Protein AF-A0A5C7LE32-F1 (afdb_monomer)

Nearest PDB structures (foldseek):
  3vk0-assembly1_A  TM=8.138E-01  e=4.348E-02  Neisseria meningitidis MC58
  3zhi-assembly1_A  TM=7.495E-01  e=3.581E-02  Lactococcus phage TP901-1
  3zhm-assembly1_A  TM=7.480E-01  e=1.392E-01  Lactococcus phage TP901-1
  1lmb-assembly1_4  TM=6.952E-01  e=7.293E-02  Lambdavirus lambda
  6tri-assembly1_A  TM=7.414E-01  e=1.584E-01  Lactococcus phage TP901-1

Radius of gyration: 13.23 Å; Cα contacts (8 Å, |Δi|>4): 91; chains: 1; bounding box: 47×24×30 Å

Mean predicted aligned error: 4.48 Å

Sequence (80 aa):
MSLPKKMSKLYAKPILKEWRENKGYTQQEMVGLFSIETDKDVAMSTYQKWEQGTLNLTPDNALELSRFTRIAIQDLVERK

pLDDT: mean 92.43, std 11.21, range [50.28, 97.88]

Solvent-accessible surface area (backbone atoms only — not comparable to full-atom values): 4659 Å² total; per-residue (Å²): 136,83,77,81,78,83,75,73,40,31,23,38,30,61,57,57,43,52,55,39,53,77,70,69,47,53,71,66,58,46,37,53,54,48,24,67,77,67,77,40,94,63,56,59,73,56,54,54,29,29,43,68,38,76,37,74,47,52,74,66,58,46,52,49,50,21,64,74,71,68,41,57,56,80,71,38,38,46,80,93

Structure (mmCIF, N/CA/C/O backbone):
data_AF-A0A5C7LE32-F1
#
_entry.id   AF-A0A5C7LE32-F1
#
loop_
_atom_site.group_PDB
_atom_site.id
_atom_site.type_symbol
_atom_site.label_atom_id
_atom_site.label_alt_id
_atom_site.label_comp_id
_atom_site.label_asym_id
_atom_site.label_entity_id
_atom_site.label_seq_id
_atom_site.pdbx_PDB_ins_code
_atom_site.Cartn_x
_atom_site.Cartn_y
_atom_site.Cartn_z
_atom_site.occupancy
_atom_site.B_iso_or_equiv
_atom_site.auth_seq_id
_atom_site.auth_comp_id
_atom_site.auth_asym_id
_atom_site.auth_atom_id
_atom_site.pdbx_PDB_model_num
ATOM 1 N N . MET A 1 1 ? 34.221 -4.462 -17.329 1.00 50.28 1 MET A N 1
ATOM 2 C CA . MET A 1 1 ? 33.130 -3.487 -17.108 1.00 50.28 1 MET A CA 1
ATOM 3 C C . MET A 1 1 ? 31.819 -4.253 -17.050 1.00 50.28 1 MET A C 1
ATOM 5 O O . MET A 1 1 ? 31.347 -4.695 -18.087 1.00 50.28 1 MET A O 1
ATOM 9 N N . SER A 1 2 ? 31.277 -4.497 -15.856 1.00 51.59 2 SER A N 1
ATOM 10 C CA . SER A 1 2 ? 29.967 -5.144 -15.718 1.00 51.59 2 SER A CA 1
ATOM 11 C C . SER A 1 2 ? 28.874 -4.102 -15.925 1.00 51.59 2 SER A C 1
ATOM 13 O O . SER A 1 2 ? 28.845 -3.091 -15.227 1.00 51.59 2 SER A O 1
ATOM 15 N N . LEU A 1 3 ? 28.002 -4.335 -16.904 1.00 55.47 3 LEU A N 1
ATOM 16 C CA . LEU A 1 3 ? 26.819 -3.512 -17.142 1.00 55.47 3 LEU A CA 1
ATOM 17 C C . LEU A 1 3 ? 25.910 -3.541 -15.900 1.00 55.47 3 LEU A C 1
ATOM 19 O O . LEU A 1 3 ? 25.727 -4.615 -15.316 1.00 55.47 3 LEU A O 1
ATOM 23 N N . PRO A 1 4 ? 25.312 -2.409 -15.488 1.00 55.47 4 PRO A N 1
ATOM 24 C CA . PRO A 1 4 ? 24.345 -2.415 -14.400 1.00 55.47 4 PRO A CA 1
ATOM 25 C C . PRO A 1 4 ? 23.141 -3.281 -14.797 1.00 55.47 4 PRO A C 1
ATOM 27 O O . PRO A 1 4 ? 22.502 -3.050 -15.826 1.00 55.47 4 PRO A O 1
ATOM 30 N N . LYS A 1 5 ? 22.829 -4.296 -13.979 1.00 59.19 5 LYS A N 1
ATOM 31 C CA . LYS A 1 5 ? 21.582 -5.069 -14.085 1.00 59.19 5 LYS A CA 1
ATOM 32 C C . LYS A 1 5 ? 20.421 -4.073 -14.038 1.00 59.19 5 LYS A C 1
ATOM 34 O O . LYS A 1 5 ? 20.239 -3.413 -13.018 1.00 59.19 5 LYS A O 1
ATOM 39 N N . LYS A 1 6 ? 19.637 -3.955 -15.117 1.00 60.91 6 LYS A N 1
ATOM 40 C CA . LYS A 1 6 ? 18.358 -3.227 -15.080 1.00 60.91 6 LYS A CA 1
ATOM 41 C C . LYS A 1 6 ? 17.511 -3.844 -13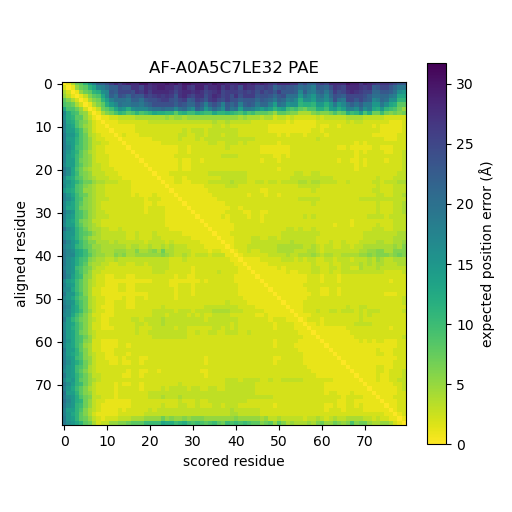.965 1.00 60.91 6 LYS A C 1
ATOM 43 O O . LYS A 1 6 ? 17.076 -4.986 -14.089 1.00 60.91 6 LYS A O 1
ATOM 48 N N . MET A 1 7 ? 17.332 -3.11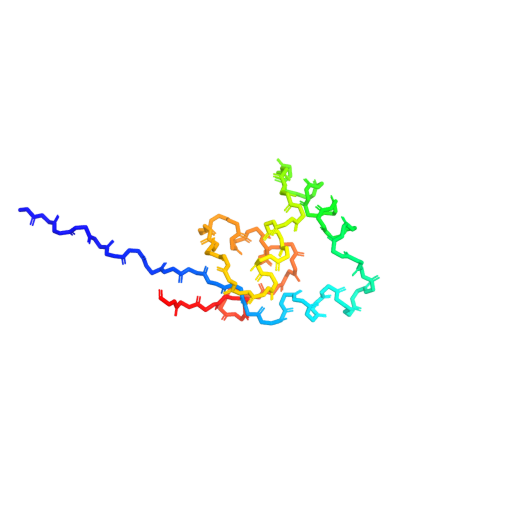8 -12.866 1.00 68.44 7 MET A N 1
ATOM 49 C CA . MET A 1 7 ? 16.427 -3.524 -11.795 1.00 68.44 7 MET A CA 1
ATOM 50 C C . MET A 1 7 ? 15.006 -3.439 -12.350 1.00 68.44 7 MET A C 1
ATOM 52 O O . MET A 1 7 ? 14.578 -2.367 -12.778 1.00 68.44 7 MET A O 1
ATOM 56 N N . SER A 1 8 ? 14.313 -4.576 -12.416 1.00 84.44 8 SER A N 1
ATOM 57 C CA . SER A 1 8 ? 12.907 -4.629 -12.821 1.00 84.44 8 SER A CA 1
ATOM 58 C C . SER A 1 8 ? 12.075 -3.747 -11.896 1.00 84.44 8 SER A C 1
ATOM 60 O O . SER A 1 8 ? 12.287 -3.762 -10.681 1.00 84.44 8 SER A O 1
ATOM 62 N N . LYS A 1 9 ? 11.139 -2.985 -12.462 1.00 93.81 9 LYS A N 1
ATOM 63 C CA . LYS A 1 9 ? 10.259 -2.122 -11.675 1.00 93.81 9 LYS A CA 1
ATOM 64 C C . LYS A 1 9 ? 9.118 -2.956 -11.101 1.00 93.81 9 LYS A C 1
ATOM 66 O O . LYS A 1 9 ? 8.622 -3.861 -11.769 1.00 93.81 9 LYS A O 1
ATOM 71 N N . LEU A 1 10 ? 8.728 -2.671 -9.863 1.00 96.12 10 LEU A N 1
ATOM 72 C CA . LEU A 1 10 ? 7.635 -3.337 -9.161 1.00 96.12 10 LEU A CA 1
ATOM 73 C C . LEU A 1 10 ? 6.428 -2.409 -9.126 1.00 96.12 10 LEU A C 1
ATOM 75 O O . LEU A 1 10 ? 6.542 -1.257 -8.720 1.00 96.12 10 LEU A O 1
ATOM 79 N N . TYR A 1 11 ? 5.267 -2.917 -9.507 1.00 97.62 11 TYR A N 1
ATOM 80 C CA . TYR A 1 11 ? 4.008 -2.179 -9.447 1.00 97.62 11 TYR A CA 1
ATOM 81 C C . TYR A 1 11 ? 2.986 -3.005 -8.681 1.00 97.62 11 TYR A C 1
ATOM 83 O O . TYR A 1 11 ? 2.964 -4.227 -8.827 1.00 97.62 11 TYR A O 1
ATOM 91 N N . ALA A 1 12 ? 2.166 -2.364 -7.847 1.00 97.38 12 ALA A N 1
ATOM 92 C CA . ALA A 1 12 ? 1.109 -3.082 -7.148 1.00 97.38 12 ALA A CA 1
ATOM 93 C C . ALA A 1 12 ? 0.022 -3.508 -8.144 1.00 97.38 12 ALA A C 1
ATOM 95 O O . ALA A 1 12 ? -0.316 -2.770 -9.072 1.00 97.38 12 ALA A O 1
ATOM 96 N N . LYS A 1 13 ? -0.519 -4.704 -7.936 1.00 97.81 13 LYS A N 1
ATOM 97 C CA . LYS A 1 13 ? -1.690 -5.213 -8.646 1.00 97.81 13 LYS A CA 1
ATOM 98 C C . LYS A 1 13 ? -2.978 -4.664 -8.007 1.00 97.81 13 LYS A C 1
ATOM 100 O O . LYS A 1 13 ? -2.952 -4.259 -6.840 1.00 97.81 13 LYS A O 1
ATOM 105 N N . PRO A 1 14 ? -4.126 -4.725 -8.713 1.00 97.19 14 PRO A N 1
ATOM 106 C CA . PRO A 1 14 ? -5.421 -4.266 -8.192 1.00 97.19 14 PRO A CA 1
ATOM 107 C C . PRO A 1 14 ? -5.839 -4.881 -6.847 1.00 97.19 14 PRO A C 1
ATOM 109 O O . PRO A 1 14 ? -6.570 -4.245 -6.091 1.00 97.19 14 PRO A O 1
ATOM 112 N N . ILE A 1 15 ? -5.309 -6.061 -6.500 1.00 97.31 15 ILE A N 1
ATOM 113 C CA . ILE A 1 15 ? -5.582 -6.751 -5.231 1.00 97.31 15 ILE A CA 1
ATOM 114 C C . ILE A 1 15 ? -5.294 -5.891 -3.989 1.00 97.31 15 ILE A C 1
ATOM 116 O O . ILE A 1 15 ? -5.948 -6.066 -2.965 1.00 97.31 15 ILE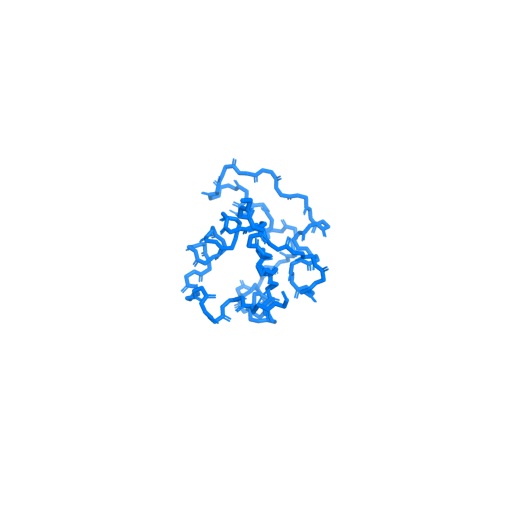 A O 1
ATOM 120 N N . LEU A 1 16 ? -4.350 -4.939 -4.058 1.00 97.12 16 LEU A N 1
ATOM 121 C CA . LEU A 1 16 ? -4.073 -4.025 -2.943 1.00 97.12 16 LEU A CA 1
ATOM 122 C C . LEU A 1 16 ? -5.299 -3.158 -2.621 1.00 97.12 16 LEU A C 1
ATOM 124 O O . LEU A 1 16 ? -5.676 -3.015 -1.458 1.00 97.12 16 LEU A O 1
ATOM 128 N N . LYS A 1 17 ? -5.941 -2.626 -3.665 1.00 97.81 17 LYS A N 1
ATOM 129 C CA . LYS A 1 17 ? -7.155 -1.817 -3.550 1.00 97.81 17 LYS A CA 1
ATOM 130 C C . LYS A 1 17 ? -8.330 -2.664 -3.064 1.00 97.81 17 LYS A C 1
ATOM 132 O O . LYS A 1 17 ? -9.036 -2.261 -2.144 1.00 97.81 17 LYS A O 1
ATOM 137 N N . GLU A 1 18 ? -8.510 -3.846 -3.652 1.00 97.62 18 GLU A N 1
ATOM 138 C CA . GLU A 1 18 ? -9.573 -4.785 -3.269 1.00 97.62 18 GLU A CA 1
ATOM 139 C C . GLU A 1 18 ? -9.454 -5.189 -1.796 1.00 97.62 18 GLU A C 1
ATOM 141 O O . GLU A 1 18 ? -10.443 -5.211 -1.069 1.00 97.62 18 GLU A O 1
ATOM 146 N N . TRP A 1 19 ? -8.233 -5.452 -1.323 1.00 97.31 19 TRP A N 1
ATOM 147 C CA . TRP A 1 19 ? -7.974 -5.765 0.079 1.00 97.31 19 TRP A CA 1
ATOM 148 C C . TRP A 1 19 ? -8.405 -4.626 1.008 1.00 97.31 19 TRP A C 1
ATOM 150 O O . TRP A 1 19 ? -9.089 -4.885 1.999 1.00 97.31 19 TRP A O 1
ATOM 160 N N . ARG A 1 20 ? -8.065 -3.370 0.674 1.00 97.56 20 ARG A N 1
ATOM 161 C CA . ARG A 1 20 ? -8.480 -2.194 1.457 1.00 97.56 20 ARG A CA 1
ATOM 162 C C . ARG A 1 20 ? -10.005 -2.074 1.499 1.00 97.56 20 ARG A C 1
ATOM 164 O O . ARG A 1 20 ? -10.578 -1.883 2.570 1.00 97.56 20 ARG A O 1
ATOM 171 N N . GLU A 1 21 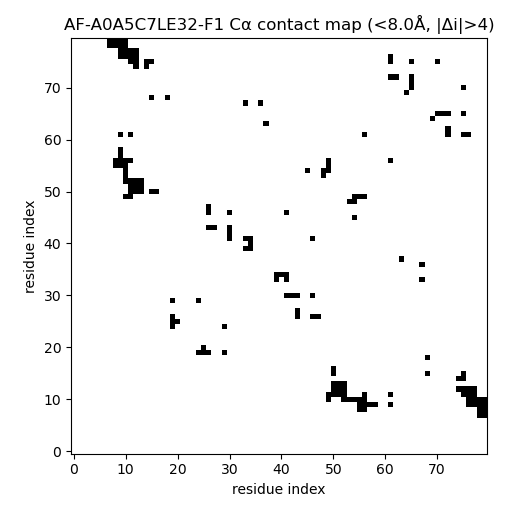? -10.658 -2.193 0.346 1.00 97.88 21 GLU A N 1
ATOM 172 C CA . GLU A 1 21 ? -12.114 -2.039 0.216 1.00 97.88 21 GLU A CA 1
ATOM 173 C C . GLU A 1 21 ? -12.876 -3.145 0.949 1.00 97.88 21 GLU A C 1
ATOM 175 O O . GLU A 1 21 ? -13.838 -2.854 1.656 1.00 97.88 21 GLU A O 1
ATOM 180 N N . ASN A 1 22 ? -12.386 -4.385 0.904 1.00 97.62 22 ASN A N 1
ATOM 181 C CA . ASN A 1 22 ? -12.953 -5.508 1.657 1.00 97.62 22 ASN A CA 1
ATOM 182 C C . ASN A 1 22 ? -12.847 -5.335 3.179 1.00 97.62 22 ASN A C 1
ATOM 184 O O . ASN A 1 22 ? -13.612 -5.941 3.929 1.00 97.62 22 ASN A O 1
ATOM 188 N N . LYS A 1 23 ? -11.898 -4.521 3.653 1.00 96.31 23 LYS A N 1
ATOM 189 C CA . LYS A 1 23 ? -11.776 -4.145 5.067 1.00 96.31 23 LYS A CA 1
ATOM 190 C C . LYS A 1 23 ? -12.609 -2.917 5.441 1.00 96.31 23 LYS A C 1
ATOM 192 O O . LYS A 1 23 ? -12.702 -2.604 6.623 1.00 96.31 23 LYS A O 1
ATOM 197 N N . GLY A 1 24 ? -13.218 -2.247 4.463 1.00 97.25 24 GLY A N 1
ATOM 198 C CA . GLY A 1 24 ? -14.027 -1.049 4.679 1.00 97.25 24 GLY A CA 1
ATOM 199 C C . GLY A 1 24 ? -13.213 0.210 4.977 1.00 97.25 24 GLY A C 1
ATOM 200 O O . GLY A 1 24 ? -13.776 1.171 5.487 1.00 97.25 24 GLY A O 1
ATOM 201 N N . TYR A 1 25 ? -11.911 0.226 4.668 1.00 97.00 25 TYR A N 1
ATOM 202 C CA . TYR A 1 25 ? -11.060 1.389 4.922 1.00 97.00 25 TYR A CA 1
ATOM 203 C C . TYR A 1 25 ? -11.067 2.373 3.752 1.00 97.00 25 TYR A C 1
ATOM 205 O O . TYR A 1 25 ? -10.981 1.997 2.578 1.00 97.00 25 TYR A O 1
ATOM 213 N N . THR A 1 26 ? -11.070 3.664 4.065 1.00 97.31 26 THR A N 1
ATOM 214 C CA . THR A 1 26 ? -10.702 4.725 3.122 1.00 97.31 26 THR A CA 1
ATOM 215 C C . THR A 1 26 ? -9.194 4.712 2.852 1.00 97.31 26 THR A C 1
ATOM 217 O O . THR A 1 26 ? -8.409 4.140 3.609 1.00 97.31 26 THR A O 1
ATOM 220 N N . GLN A 1 27 ? -8.748 5.366 1.775 1.00 96.38 27 GLN A N 1
ATOM 221 C CA . GLN A 1 27 ? -7.310 5.506 1.495 1.00 96.38 27 GLN A CA 1
ATOM 222 C C . GLN A 1 27 ? -6.571 6.253 2.618 1.00 96.38 27 GLN A C 1
ATOM 224 O O . GLN A 1 27 ? -5.436 5.908 2.929 1.00 96.38 27 GLN A O 1
ATOM 229 N N . GLN A 1 28 ? -7.208 7.247 3.249 1.00 96.00 28 GLN A N 1
ATOM 230 C CA . GLN A 1 28 ? -6.606 8.013 4.344 1.00 96.00 28 GLN A CA 1
ATOM 231 C C . GLN A 1 28 ? -6.416 7.162 5.604 1.00 96.00 28 GLN A C 1
ATOM 233 O O . GLN A 1 28 ? -5.337 7.179 6.192 1.00 96.00 28 GLN A O 1
ATOM 238 N N . GLU A 1 29 ? -7.433 6.394 6.000 1.00 96.69 29 GLU A N 1
ATOM 239 C CA . GLU A 1 29 ? -7.327 5.471 7.139 1.00 96.69 29 GLU A CA 1
ATOM 240 C C . GLU A 1 29 ? -6.267 4.405 6.881 1.00 96.69 29 GLU A C 1
ATOM 242 O O . GLU A 1 29 ? -5.456 4.106 7.750 1.00 96.69 29 GLU A O 1
ATOM 247 N N . MET A 1 30 ? -6.237 3.877 5.660 1.00 96.25 30 MET A N 1
ATOM 248 C CA . MET A 1 30 ? -5.288 2.853 5.253 1.00 96.25 30 MET A CA 1
ATOM 249 C C . MET A 1 30 ? -3.839 3.347 5.317 1.00 96.25 30 MET A C 1
ATOM 251 O O . MET A 1 30 ? -2.968 2.644 5.823 1.00 96.25 30 MET A O 1
ATOM 255 N N . VAL A 1 31 ? -3.585 4.581 4.879 1.00 96.56 31 VAL A N 1
ATOM 256 C CA . VAL A 1 31 ? -2.284 5.238 5.051 1.00 96.56 31 VAL A CA 1
ATOM 257 C C . VAL A 1 31 ? -1.939 5.379 6.530 1.00 96.56 31 VAL A C 1
ATOM 259 O O . VAL A 1 31 ? -0.847 4.994 6.919 1.00 96.56 31 VAL A O 1
ATOM 262 N N . GLY A 1 32 ? -2.870 5.854 7.363 1.00 96.50 32 GLY A N 1
ATOM 263 C CA . GLY A 1 32 ? -2.640 5.978 8.805 1.00 96.50 32 GLY A CA 1
ATOM 264 C C . GLY A 1 32 ? -2.272 4.644 9.462 1.00 96.50 32 GLY A C 1
ATOM 265 O O . GLY A 1 32 ? -1.287 4.568 10.192 1.00 96.50 32 GLY A O 1
ATOM 266 N N . LEU A 1 33 ? -3.014 3.577 9.153 1.00 96.38 33 LEU A N 1
ATOM 267 C CA . LEU A 1 33 ? -2.744 2.227 9.654 1.00 96.38 33 LEU A CA 1
ATOM 268 C C . LEU A 1 33 ? -1.397 1.689 9.163 1.00 96.38 33 LEU A C 1
ATOM 270 O O . LEU A 1 33 ? -0.646 1.107 9.943 1.00 96.38 33 LEU A O 1
A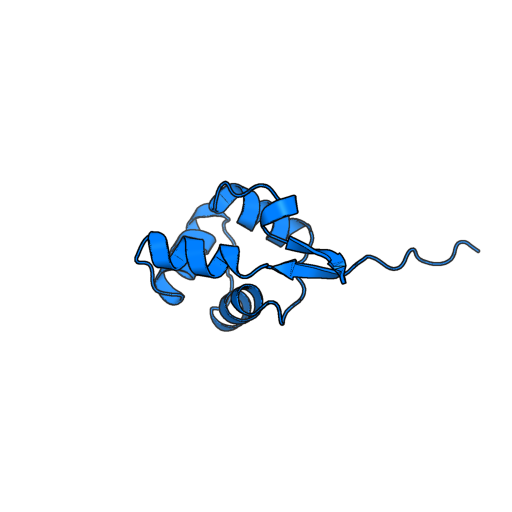TOM 274 N N . PHE A 1 34 ? -1.076 1.902 7.886 1.00 95.81 34 PHE A N 1
ATOM 275 C CA . PHE A 1 34 ? 0.205 1.495 7.319 1.00 95.81 34 PHE A CA 1
ATOM 276 C C . PHE A 1 34 ? 1.370 2.230 7.982 1.00 95.81 34 PHE A C 1
ATOM 278 O O . PHE A 1 34 ? 2.360 1.597 8.343 1.00 95.81 34 PHE A O 1
ATOM 285 N N . SER A 1 35 ? 1.242 3.543 8.184 1.00 95.19 35 SER A N 1
ATOM 286 C CA . SER A 1 35 ? 2.272 4.359 8.824 1.00 95.19 35 SER A CA 1
ATOM 287 C C . SER A 1 35 ? 2.526 3.932 10.268 1.00 95.19 35 SER A C 1
ATOM 289 O O . SER A 1 35 ? 3.679 3.858 10.677 1.00 95.19 35 SER A O 1
ATOM 291 N N . ILE A 1 36 ? 1.471 3.590 11.018 1.00 94.44 36 ILE A N 1
ATOM 292 C CA . ILE A 1 36 ? 1.588 3.075 12.392 1.00 94.44 36 ILE A CA 1
ATOM 293 C C . ILE A 1 36 ? 2.306 1.719 12.419 1.00 94.44 36 ILE A C 1
ATOM 295 O O . ILE A 1 36 ? 3.194 1.522 13.241 1.00 94.44 36 ILE A O 1
ATOM 299 N N . GLU A 1 37 ? 1.944 0.788 11.530 1.00 93.69 37 GLU A N 1
ATOM 300 C CA . GLU A 1 37 ? 2.532 -0.562 11.519 1.00 93.69 37 GLU A CA 1
ATOM 301 C C . GLU A 1 37 ? 3.995 -0.560 11.046 1.00 93.69 37 GLU A C 1
ATOM 303 O O . GLU A 1 37 ? 4.802 -1.375 11.492 1.00 93.69 37 GLU A O 1
ATOM 308 N N . THR A 1 38 ? 4.340 0.329 10.111 1.00 92.12 38 THR A N 1
ATOM 309 C CA . THR A 1 38 ? 5.655 0.331 9.447 1.00 92.12 38 THR A CA 1
ATOM 310 C C . THR A 1 38 ? 6.624 1.386 9.970 1.00 92.12 38 THR A C 1
ATOM 312 O O . THR A 1 38 ? 7.784 1.369 9.564 1.00 92.12 38 THR A O 1
ATOM 315 N N . ASP A 1 39 ? 6.169 2.284 10.850 1.00 93.25 39 ASP A N 1
ATOM 316 C CA . ASP A 1 39 ? 6.907 3.474 11.299 1.00 93.25 39 ASP A CA 1
ATOM 317 C C . ASP A 1 39 ? 7.427 4.322 10.119 1.00 93.25 39 ASP A C 1
ATOM 319 O O . ASP A 1 39 ? 8.540 4.851 10.113 1.00 93.25 39 ASP A O 1
ATOM 323 N N . LYS A 1 40 ? 6.616 4.415 9.056 1.00 89.88 40 LYS A N 1
ATOM 324 C CA . LYS A 1 40 ? 6.931 5.181 7.845 1.00 89.88 40 LYS A CA 1
ATOM 325 C C . LYS A 1 40 ? 5.849 6.182 7.525 1.00 89.88 40 LYS A C 1
ATOM 327 O O . LYS A 1 40 ? 4.682 5.835 7.423 1.00 89.88 40 LYS A O 1
ATOM 332 N N . ASP A 1 41 ? 6.255 7.406 7.226 1.00 91.00 41 ASP A N 1
ATOM 333 C CA . ASP A 1 41 ? 5.333 8.412 6.718 1.00 91.00 41 ASP A CA 1
ATOM 334 C C . ASP A 1 41 ? 5.139 8.248 5.202 1.00 91.00 41 ASP A C 1
ATOM 336 O O . ASP A 1 41 ? 5.977 8.648 4.386 1.00 91.00 41 ASP A O 1
ATOM 340 N N . VAL A 1 42 ? 4.040 7.598 4.809 1.00 93.06 42 VAL A N 1
ATOM 341 C CA . VAL A 1 42 ? 3.642 7.477 3.403 1.00 93.06 42 VAL A CA 1
ATOM 342 C C . VAL A 1 42 ? 2.610 8.545 3.075 1.00 93.06 42 VAL A C 1
ATOM 344 O O . VAL A 1 42 ? 1.492 8.528 3.574 1.00 93.06 42 VAL A O 1
ATOM 347 N N . ALA A 1 43 ? 2.939 9.440 2.146 1.00 95.25 43 ALA A N 1
ATOM 348 C CA . ALA A 1 43 ? 1.963 10.402 1.646 1.00 95.25 43 ALA A CA 1
ATOM 349 C C . ALA A 1 43 ? 0.758 9.695 0.994 1.00 95.25 43 ALA A C 1
ATOM 351 O O . ALA A 1 43 ? 0.921 8.758 0.207 1.00 95.25 43 ALA A O 1
ATOM 352 N N . MET A 1 44 ? -0.455 10.204 1.225 1.00 96.00 44 MET A N 1
ATOM 353 C CA . MET A 1 44 ? -1.685 9.633 0.652 1.00 96.00 44 MET A CA 1
ATOM 354 C C . MET A 1 44 ? -1.632 9.513 -0.878 1.00 96.00 44 MET A C 1
ATOM 356 O O . MET A 1 44 ? -2.007 8.485 -1.439 1.00 96.00 44 MET A O 1
ATOM 360 N N . SER A 1 45 ? -1.068 10.514 -1.559 1.00 97.00 45 SER A N 1
ATOM 361 C CA . SER A 1 45 ? -0.900 10.498 -3.017 1.00 97.00 45 SER A CA 1
ATOM 362 C C . SER A 1 45 ? 0.056 9.402 -3.506 1.00 97.00 45 SER A C 1
ATOM 364 O O . SER A 1 45 ? -0.104 8.898 -4.617 1.00 97.00 45 SER A O 1
ATOM 366 N N . THR A 1 46 ? 1.036 9.004 -2.690 1.00 96.75 46 THR A N 1
ATOM 367 C CA . THR A 1 46 ? 1.930 7.872 -2.967 1.00 96.75 46 THR A CA 1
ATOM 368 C C . THR A 1 46 ? 1.156 6.564 -2.884 1.00 96.75 46 THR A C 1
ATOM 370 O O . THR A 1 46 ? 1.184 5.785 -3.836 1.00 96.75 46 THR A O 1
ATOM 373 N N . TYR A 1 47 ? 0.407 6.359 -1.796 1.00 97.06 47 TYR A N 1
ATOM 374 C CA . TYR A 1 47 ? -0.410 5.160 -1.609 1.00 97.06 47 TYR A CA 1
ATOM 375 C C . TYR A 1 47 ? -1.472 5.010 -2.710 1.00 97.06 47 TYR A C 1
ATOM 377 O O . TYR A 1 47 ? -1.598 3.948 -3.315 1.00 97.06 47 TYR A O 1
ATOM 385 N N . GLN A 1 48 ? -2.162 6.099 -3.063 1.00 97.50 48 GLN A N 1
ATOM 386 C CA . GLN A 1 48 ? -3.126 6.118 -4.166 1.00 97.50 48 GLN A CA 1
ATOM 387 C C . GLN A 1 48 ? -2.493 5.670 -5.494 1.00 97.50 48 GLN A C 1
ATOM 389 O O . GLN A 1 48 ? -3.090 4.893 -6.239 1.00 97.50 48 GLN A O 1
ATOM 394 N N . LYS A 1 49 ? -1.275 6.132 -5.805 1.00 97.88 49 LYS A N 1
ATOM 395 C CA . LYS A 1 49 ? -0.566 5.717 -7.026 1.00 97.88 49 LYS A CA 1
ATOM 396 C C . LYS A 1 49 ? -0.088 4.266 -6.973 1.00 97.88 49 LYS A C 1
ATOM 398 O O . LYS A 1 49 ? 0.025 3.639 -8.027 1.00 97.88 49 LYS A O 1
ATOM 403 N N . TRP A 1 50 ? 0.186 3.726 -5.784 1.00 97.44 50 TRP A N 1
ATOM 404 C CA . TRP A 1 50 ? 0.428 2.291 -5.623 1.00 97.44 50 TRP A CA 1
ATOM 405 C C . TRP A 1 50 ? -0.830 1.491 -5.937 1.00 97.44 50 TRP A C 1
ATOM 407 O O . TRP A 1 50 ? -0.748 0.595 -6.766 1.00 97.44 50 TRP A O 1
ATOM 417 N N . GLU A 1 51 ? -1.995 1.857 -5.390 1.00 97.06 51 GLU A N 1
ATOM 418 C CA . GLU A 1 51 ? -3.267 1.184 -5.713 1.00 97.06 51 GLU A CA 1
ATOM 419 C C . GLU A 1 51 ? -3.610 1.226 -7.208 1.00 97.06 51 GLU A C 1
ATOM 421 O O . GLU A 1 51 ? -4.191 0.286 -7.743 1.00 97.06 51 GLU A O 1
ATOM 426 N N . GLN A 1 52 ? -3.246 2.312 -7.894 1.00 96.56 52 GLN A N 1
ATOM 427 C 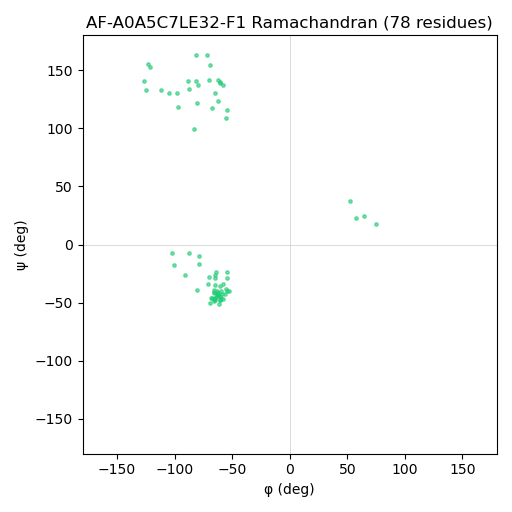CA . GLN A 1 52 ? -3.433 2.455 -9.340 1.00 96.56 52 GLN A CA 1
ATOM 428 C C . GLN A 1 52 ? -2.376 1.710 -10.173 1.00 96.56 52 GLN A C 1
ATOM 430 O O . GLN A 1 52 ? -2.495 1.663 -11.396 1.00 96.56 52 GLN A O 1
ATOM 435 N N . GLY A 1 53 ? -1.312 1.190 -9.552 1.00 96.31 53 GLY A N 1
ATOM 436 C CA . GLY A 1 53 ? -0.186 0.578 -10.259 1.00 96.31 53 GLY A CA 1
ATOM 437 C C . GLY A 1 53 ? 0.596 1.561 -11.143 1.00 96.31 53 GLY A C 1
ATOM 438 O O . GLY A 1 53 ? 1.232 1.145 -12.111 1.00 96.31 53 GLY A O 1
ATOM 439 N N . THR A 1 54 ? 0.550 2.867 -10.847 1.00 96.88 54 THR A N 1
ATOM 440 C CA . THR A 1 54 ? 1.182 3.928 -11.661 1.00 96.88 54 THR A CA 1
ATOM 441 C C . THR A 1 54 ? 2.517 4.407 -11.099 1.00 96.88 54 THR A C 1
ATOM 443 O O . THR A 1 54 ? 3.322 4.993 -11.827 1.00 96.88 54 THR A O 1
ATOM 446 N N . LEU A 1 55 ? 2.793 4.129 -9.823 1.00 96.88 55 LEU A N 1
ATOM 447 C CA . LEU A 1 55 ? 4.066 4.435 -9.176 1.00 96.88 55 LEU A CA 1
ATOM 448 C C . LEU A 1 55 ? 4.830 3.153 -8.846 1.00 96.88 55 LEU A C 1
ATOM 450 O O . LEU A 1 55 ? 4.276 2.217 -8.275 1.00 96.88 55 LEU A O 1
ATOM 454 N N . ASN A 1 56 ? 6.120 3.146 -9.185 1.00 96.44 56 ASN A N 1
ATOM 455 C CA . ASN A 1 56 ? 7.015 2.046 -8.857 1.00 96.44 56 ASN A CA 1
ATOM 456 C C . ASN A 1 56 ? 7.197 1.922 -7.335 1.00 96.44 56 ASN A C 1
ATOM 458 O O . ASN A 1 56 ? 7.546 2.895 -6.664 1.00 96.44 56 ASN A O 1
ATOM 462 N N . LEU A 1 57 ? 7.036 0.708 -6.822 1.00 95.62 57 LEU A N 1
ATOM 463 C CA . LEU A 1 57 ? 7.378 0.318 -5.463 1.00 95.62 57 LEU A CA 1
ATOM 464 C C . LEU A 1 57 ? 8.882 0.057 -5.352 1.00 95.62 57 LEU A C 1
ATOM 466 O O . LEU A 1 57 ? 9.493 -0.591 -6.206 1.00 95.62 57 LEU A O 1
ATOM 470 N N . THR A 1 58 ? 9.488 0.531 -4.267 1.00 94.94 5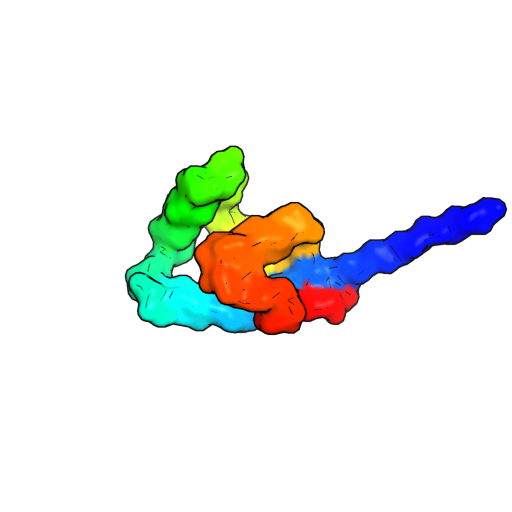8 THR A N 1
ATOM 471 C CA . THR A 1 58 ? 10.790 0.004 -3.849 1.00 94.94 58 THR A CA 1
ATOM 472 C C . THR A 1 58 ? 10.608 -1.440 -3.358 1.00 94.94 58 THR A C 1
ATOM 474 O O . THR A 1 58 ? 9.511 -1.796 -2.913 1.00 94.94 58 THR A O 1
ATOM 477 N N . PRO A 1 59 ? 11.652 -2.288 -3.411 1.00 94.12 59 PRO A N 1
ATOM 478 C CA . PRO A 1 59 ? 11.585 -3.632 -2.840 1.00 94.12 59 PRO A CA 1
ATOM 479 C C . PRO A 1 59 ? 11.131 -3.636 -1.374 1.00 94.12 59 PRO A C 1
ATOM 481 O O . PRO A 1 59 ? 10.293 -4.454 -1.005 1.00 94.12 59 PRO A O 1
ATOM 484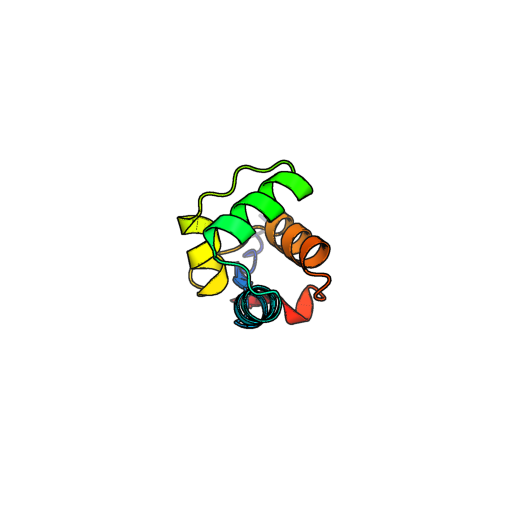 N N . ASP A 1 60 ? 11.607 -2.678 -0.576 1.00 94.19 60 ASP A N 1
ATOM 485 C CA . ASP A 1 60 ? 11.252 -2.561 0.842 1.00 94.19 60 ASP A CA 1
ATOM 486 C C . ASP A 1 60 ? 9.764 -2.250 1.033 1.00 94.19 60 ASP A C 1
ATOM 488 O O . ASP A 1 60 ? 9.082 -2.956 1.772 1.00 94.19 60 ASP A O 1
ATOM 492 N N . ASN A 1 61 ? 9.221 -1.276 0.293 1.00 95.19 61 ASN A N 1
ATOM 493 C CA . ASN A 1 61 ? 7.798 -0.937 0.387 1.00 95.19 61 ASN A CA 1
ATOM 494 C C . ASN A 1 61 ? 6.911 -2.093 -0.102 1.00 95.19 61 ASN A C 1
ATOM 496 O O . ASN A 1 61 ? 5.833 -2.323 0.439 1.00 95.19 61 ASN A O 1
ATOM 500 N N . ALA A 1 62 ? 7.356 -2.846 -1.113 1.00 95.88 62 ALA A N 1
ATOM 501 C CA . ALA A 1 62 ? 6.632 -4.023 -1.585 1.00 95.88 62 ALA A CA 1
ATOM 502 C C . ALA A 1 62 ? 6.590 -5.131 -0.514 1.00 95.88 62 ALA A C 1
ATOM 504 O O . ALA A 1 62 ? 5.543 -5.746 -0.299 1.00 95.88 62 ALA A O 1
ATOM 505 N N . LEU A 1 63 ? 7.706 -5.363 0.188 1.00 95.88 63 LEU A N 1
ATOM 506 C CA . LEU A 1 63 ? 7.773 -6.312 1.302 1.00 95.88 63 LEU A CA 1
ATOM 507 C C . LEU A 1 63 ? 6.911 -5.870 2.486 1.00 95.88 63 LEU A C 1
ATOM 509 O O . LEU A 1 63 ? 6.225 -6.698 3.082 1.00 95.88 63 LEU A O 1
ATOM 513 N N . GLU A 1 64 ? 6.914 -4.584 2.815 1.00 96.00 64 GLU A N 1
ATOM 514 C CA . GLU A 1 64 ? 6.084 -4.028 3.886 1.00 96.00 64 GLU A CA 1
ATOM 515 C C . GLU A 1 64 ? 4.600 -4.139 3.578 1.00 96.00 64 GLU A C 1
ATOM 517 O O . GLU A 1 64 ? 3.848 -4.628 4.417 1.00 96.00 64 GLU A O 1
ATOM 522 N N . LEU A 1 65 ? 4.175 -3.786 2.362 1.00 96.44 65 LEU A N 1
ATOM 523 C CA . LEU A 1 65 ? 2.790 -3.984 1.938 1.00 96.44 65 LEU A CA 1
ATOM 524 C C . LEU A 1 65 ? 2.396 -5.464 1.988 1.00 96.44 65 LEU A C 1
ATOM 526 O O . LEU A 1 65 ? 1.298 -5.785 2.436 1.00 96.44 65 LEU A O 1
ATOM 530 N N . SER A 1 66 ? 3.283 -6.376 1.580 1.00 97.25 66 SER A N 1
ATOM 531 C CA . SER A 1 66 ? 3.033 -7.822 1.661 1.00 97.25 66 SER A CA 1
ATOM 532 C C . SER A 1 66 ? 2.859 -8.292 3.108 1.00 97.25 66 SER A C 1
ATOM 534 O O . SER A 1 66 ? 1.919 -9.029 3.404 1.00 97.25 66 SER A O 1
ATOM 536 N N . ARG A 1 67 ? 3.700 -7.819 4.035 1.00 96.38 67 ARG A N 1
ATOM 537 C CA . ARG A 1 67 ? 3.587 -8.134 5.470 1.00 96.38 67 ARG A CA 1
ATOM 538 C C . ARG A 1 67 ? 2.315 -7.555 6.084 1.00 96.38 67 ARG A C 1
ATOM 540 O O . ARG A 1 67 ? 1.587 -8.284 6.752 1.00 96.38 67 ARG A O 1
ATOM 547 N N . PHE A 1 68 ? 2.034 -6.285 5.803 1.00 95.81 68 PHE A N 1
ATOM 548 C CA . PHE A 1 68 ? 0.869 -5.565 6.307 1.00 95.81 68 PHE A CA 1
ATOM 549 C C . PHE A 1 68 ? -0.443 -6.216 5.842 1.00 95.81 68 PHE A C 1
ATOM 551 O O . PHE A 1 68 ? -1.318 -6.537 6.642 1.00 95.81 68 PHE A O 1
ATOM 558 N N . THR A 1 69 ? -0.569 -6.468 4.536 1.00 95.94 69 THR A N 1
ATOM 559 C CA . THR A 1 69 ? -1.791 -7.043 3.944 1.00 95.94 69 THR A CA 1
ATOM 560 C C . THR A 1 69 ? -1.903 -8.555 4.137 1.00 95.94 69 THR A C 1
ATOM 562 O O . THR A 1 69 ? -2.988 -9.120 3.976 1.00 95.94 69 THR A O 1
ATOM 565 N N . ARG A 1 70 ? -0.788 -9.218 4.475 1.00 96.12 70 ARG A N 1
ATOM 566 C CA . ARG A 1 70 ? -0.612 -10.681 4.457 1.00 96.12 70 ARG A CA 1
ATOM 567 C C . ARG A 1 70 ? -0.874 -11.312 3.084 1.00 96.12 70 ARG A C 1
ATOM 569 O O . ARG A 1 70 ? -1.160 -12.504 2.997 1.00 96.12 70 ARG A O 1
ATOM 576 N N . ILE A 1 71 ? -0.765 -10.52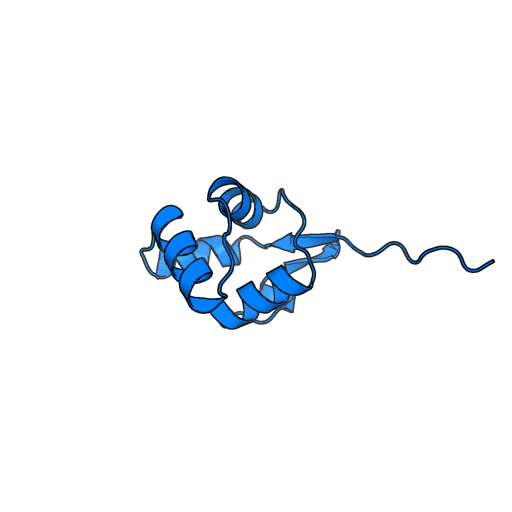7 2.013 1.00 96.44 71 ILE A N 1
ATOM 577 C CA . ILE A 1 71 ? -0.819 -11.005 0.630 1.00 96.44 71 ILE A CA 1
ATOM 578 C C . ILE A 1 71 ? 0.593 -11.413 0.221 1.00 96.44 71 ILE A C 1
ATOM 580 O O . ILE A 1 71 ? 1.552 -10.670 0.452 1.00 96.44 71 ILE A O 1
ATOM 584 N N . ALA A 1 72 ? 0.743 -12.583 -0.400 1.00 97.25 72 ALA A N 1
ATOM 585 C CA . ALA A 1 72 ? 2.046 -13.031 -0.870 1.00 97.25 72 ALA A CA 1
ATOM 586 C C . ALA A 1 72 ? 2.607 -12.071 -1.931 1.00 97.25 72 ALA A C 1
ATOM 588 O O . ALA A 1 72 ? 1.879 -11.567 -2.787 1.00 97.25 72 ALA A O 1
ATOM 589 N N . ILE A 1 73 ? 3.919 -11.821 -1.894 1.00 96.06 73 ILE A N 1
ATOM 590 C CA . ILE A 1 73 ? 4.554 -10.797 -2.734 1.00 96.06 73 ILE A CA 1
ATOM 591 C C . ILE A 1 73 ? 4.276 -11.006 -4.233 1.00 96.06 73 ILE A C 1
ATOM 593 O O . ILE A 1 73 ? 4.006 -10.041 -4.941 1.00 96.06 73 ILE A O 1
ATOM 597 N N . GLN A 1 74 ? 4.264 -12.256 -4.712 1.00 95.12 74 GLN A N 1
ATOM 598 C CA . GLN A 1 74 ? 3.966 -12.582 -6.112 1.00 95.12 74 GLN A CA 1
ATOM 599 C C . GLN A 1 74 ? 2.530 -12.236 -6.543 1.00 95.12 74 GLN A C 1
ATOM 601 O O . GLN A 1 74 ? 2.285 -11.962 -7.722 1.00 95.12 74 GLN A O 1
ATOM 606 N N . ASP A 1 75 ? 1.595 -12.213 -5.597 1.00 97.12 75 ASP A N 1
ATOM 607 C CA . ASP A 1 75 ? 0.188 -11.895 -5.837 1.00 97.12 75 ASP A CA 1
ATOM 608 C C . ASP A 1 75 ? -0.073 -10.401 -5.671 1.00 97.12 75 ASP A C 1
ATOM 610 O O . ASP A 1 75 ? -0.968 -9.864 -6.316 1.00 97.12 75 ASP A O 1
ATOM 614 N N . LEU A 1 76 ? 0.751 -9.719 -4.870 1.00 97.12 76 LEU A N 1
ATOM 615 C CA . LEU A 1 76 ? 0.648 -8.290 -4.609 1.00 97.12 76 LEU A CA 1
ATOM 616 C C . LEU A 1 76 ? 1.258 -7.427 -5.718 1.00 97.12 76 LEU A C 1
ATOM 618 O O . LEU A 1 76 ? 0.712 -6.369 -6.025 1.00 97.12 76 LEU A O 1
ATOM 622 N N . VAL A 1 77 ? 2.393 -7.836 -6.297 1.00 96.81 77 VAL A N 1
ATOM 623 C CA . VAL A 1 77 ? 3.126 -7.012 -7.272 1.00 96.81 77 VAL A CA 1
ATOM 624 C C . VAL A 1 77 ? 3.334 -7.705 -8.614 1.00 96.81 77 VAL A C 1
ATOM 626 O O . VAL A 1 77 ? 3.363 -8.930 -8.726 1.00 96.81 77 VAL A O 1
ATOM 629 N N . GLU A 1 78 ? 3.514 -6.900 -9.654 1.00 95.81 78 GLU A N 1
ATOM 630 C CA . GLU A 1 78 ? 3.958 -7.322 -10.979 1.00 95.81 78 GLU A CA 1
ATOM 631 C C . GLU A 1 78 ? 5.255 -6.613 -11.378 1.00 95.81 78 GLU A C 1
ATOM 633 O O . GLU A 1 78 ? 5.554 -5.510 -10.911 1.00 95.81 78 GLU A O 1
ATOM 638 N N . ARG A 1 79 ? 6.044 -7.268 -12.237 1.00 92.88 79 ARG A N 1
ATOM 639 C CA . ARG A 1 79 ? 7.300 -6.725 -12.766 1.00 92.88 79 ARG A CA 1
ATOM 640 C C . ARG A 1 79 ? 7.060 -6.115 -14.143 1.00 92.88 79 ARG A C 1
ATOM 642 O O . ARG A 1 79 ? 6.494 -6.793 -14.998 1.00 92.88 79 ARG A O 1
ATOM 649 N N . LYS A 1 80 ? 7.527 -4.884 -14.357 1.00 87.94 80 LYS A N 1
ATOM 650 C CA . LYS A 1 80 ? 7.545 -4.206 -15.666 1.00 87.94 80 LYS A CA 1
ATOM 651 C C . LYS A 1 80 ? 8.927 -3.637 -15.985 1.00 87.94 80 LYS A C 1
ATOM 653 O O . LYS A 1 80 ? 9.743 -3.448 -15.047 1.00 87.94 80 LYS A O 1
#

Foldseek 3Di:
DDDPDPDWFKAFDLVLVVLCVVVVHDLVVVQVQLCVVPVDNDDSVNSVCRNVRNDTDDPVRLVSSCVSSVPDSVNTIDTD

Secondary structure (DSSP, 8-state):
-PPP--PPPEEE-THHHHHHHHTT--HHHHHHHHHHHHT----HHHHHHHHTT-SPBPHHHHHHHHHHHT--HHHHEEE-